Protein AF-A0A8T4HX71-F1 (afdb_monomer_lite)

Foldseek 3Di:
DCVVLVVVLVVLVVVLVVVLVVLVVQQDPVCNVVRVVVSVVSNVVSVVVSVVVNVVSVVVVVVVVCVVVVPDDDDDDPPPPDDPPVPDDD

pLDDT: mean 88.96, std 13.25, range [50.91, 98.62]

Structure (mmCIF, N/CA/C/O backbone):
data_AF-A0A8T4HX71-F1
#
_entry.id   AF-A0A8T4HX71-F1
#
loop_
_atom_site.group_PDB
_atom_site.id
_atom_site.type_symbol
_atom_site.label_atom_id
_atom_site.label_alt_id
_atom_site.label_comp_id
_atom_site.label_asym_id
_atom_site.label_entity_id
_atom_site.label_seq_id
_atom_site.pdbx_PDB_ins_code
_atom_site.Cartn_x
_atom_site.Cartn_y
_atom_site.Cartn_z
_atom_site.occupancy
_atom_site.B_iso_or_equiv
_atom_site.auth_seq_id
_atom_site.auth_comp_id
_atom_site.auth_asym_id
_atom_site.auth_atom_id
_atom_site.pdbx_PDB_model_num
ATOM 1 N N . GLY A 1 1 ? 2.735 -3.744 -22.453 1.00 79.50 1 GLY A N 1
ATOM 2 C CA . GLY A 1 1 ? 2.552 -2.279 -22.485 1.00 79.50 1 GLY A CA 1
ATOM 3 C C . GLY A 1 1 ? 2.019 -1.756 -21.161 1.00 79.50 1 GLY A C 1
ATOM 4 O O . GLY A 1 1 ? 1.520 -2.541 -20.357 1.00 79.50 1 GLY A O 1
ATOM 5 N N . VAL A 1 2 ? 2.095 -0.437 -20.963 1.00 90.31 2 VAL A N 1
ATOM 6 C CA . VAL A 1 2 ? 1.800 0.315 -19.719 1.00 90.31 2 VAL A CA 1
ATOM 7 C C . VAL A 1 2 ? 0.473 -0.062 -19.030 1.00 90.31 2 VAL A C 1
ATOM 9 O O . VAL A 1 2 ? 0.353 -0.002 -17.807 1.00 90.31 2 VAL A O 1
ATOM 12 N N . ALA A 1 3 ? -0.531 -0.508 -19.790 1.00 94.19 3 ALA A N 1
ATOM 13 C CA . ALA A 1 3 ? -1.847 -0.877 -19.269 1.00 94.19 3 ALA A CA 1
ATOM 14 C C . ALA A 1 3 ? -1.821 -1.980 -18.190 1.00 94.19 3 ALA A C 1
ATOM 16 O O . ALA A 1 3 ? -2.624 -1.915 -17.254 1.00 94.19 3 ALA A O 1
ATOM 17 N N . ARG A 1 4 ? -0.907 -2.963 -18.283 1.00 94.50 4 ARG A N 1
ATOM 18 C CA . ARG A 1 4 ? -0.797 -4.033 -17.270 1.00 94.50 4 ARG A CA 1
ATOM 19 C C . ARG A 1 4 ? -0.315 -3.490 -15.925 1.00 94.50 4 ARG A C 1
ATOM 21 O O . ARG A 1 4 ? -0.909 -3.807 -14.903 1.00 94.50 4 ARG A O 1
ATOM 28 N N . TRP A 1 5 ? 0.667 -2.590 -15.950 1.00 96.06 5 TRP A N 1
ATOM 29 C CA . TRP A 1 5 ? 1.246 -1.956 -14.766 1.00 96.06 5 TRP A CA 1
ATOM 30 C C . TRP A 1 5 ? 0.224 -1.054 -14.075 1.00 96.06 5 TRP A C 1
ATOM 32 O O . TRP A 1 5 ? -0.012 -1.171 -12.877 1.00 96.06 5 TRP A O 1
ATOM 42 N N . ARG A 1 6 ? -0.526 -0.257 -14.852 1.00 95.25 6 ARG A N 1
ATOM 43 C CA . ARG A 1 6 ? -1.656 0.529 -14.320 1.00 95.25 6 ARG A CA 1
ATOM 44 C C . ARG A 1 6 ? -2.756 -0.349 -13.720 1.00 95.25 6 ARG A C 1
ATOM 46 O O . ARG A 1 6 ? -3.423 0.062 -12.773 1.00 95.25 6 ARG A O 1
ATOM 53 N N . ARG A 1 7 ? -3.007 -1.536 -14.286 1.00 97.88 7 ARG A N 1
ATOM 54 C CA . ARG A 1 7 ? -3.971 -2.494 -13.726 1.00 97.88 7 ARG A CA 1
ATOM 55 C C . ARG A 1 7 ? -3.466 -3.065 -12.399 1.00 97.88 7 ARG A C 1
ATOM 57 O O . ARG A 1 7 ? -4.256 -3.086 -11.462 1.00 97.88 7 ARG A O 1
ATOM 64 N N . ALA A 1 8 ? -2.199 -3.465 -12.325 1.00 97.38 8 ALA A N 1
ATOM 65 C CA . ALA A 1 8 ? -1.574 -3.968 -11.104 1.00 97.38 8 ALA A CA 1
ATOM 66 C C . ALA A 1 8 ? -1.595 -2.915 -9.984 1.00 97.38 8 ALA A C 1
ATOM 68 O O . ALA A 1 8 ? -2.138 -3.194 -8.919 1.00 97.38 8 ALA A O 1
ATOM 69 N N . GLN A 1 9 ? -1.184 -1.673 -10.270 1.00 96.94 9 GLN A N 1
ATOM 70 C CA . GLN A 1 9 ? -1.212 -0.574 -9.296 1.00 96.94 9 GLN A CA 1
ATOM 71 C C . GLN A 1 9 ? -2.617 -0.335 -8.730 1.00 96.94 9 GLN A C 1
ATOM 73 O O . GLN A 1 9 ? -2.811 -0.243 -7.522 1.00 96.94 9 GLN A O 1
ATOM 78 N N . ARG A 1 10 ? -3.642 -0.302 -9.595 1.00 98.06 10 ARG A N 1
ATOM 79 C CA . ARG A 1 10 ? -5.039 -0.189 -9.138 1.00 98.06 10 ARG A CA 1
ATOM 80 C C . ARG A 1 10 ? -5.484 -1.391 -8.305 1.00 98.06 10 ARG A C 1
ATOM 82 O O . ARG A 1 10 ? -6.332 -1.230 -7.432 1.00 98.06 10 ARG A O 1
ATOM 89 N N . GLY A 1 11 ? -4.967 -2.580 -8.606 1.00 98.25 11 GLY A N 1
ATOM 90 C CA . GLY A 1 11 ? -5.182 -3.787 -7.814 1.00 98.25 11 GLY A CA 1
ATOM 91 C C . GLY A 1 11 ? -4.660 -3.612 -6.392 1.00 98.25 11 GLY A C 1
ATOM 92 O O . GLY A 1 11 ? -5.442 -3.752 -5.454 1.00 98.25 11 GLY A O 1
ATOM 93 N N . LEU A 1 12 ? -3.396 -3.203 -6.247 1.00 98.06 12 LEU A N 1
ATOM 94 C CA . LEU A 1 12 ? -2.765 -2.931 -4.952 1.00 98.06 12 LEU A CA 1
ATOM 95 C C . LEU A 1 12 ? -3.547 -1.884 -4.150 1.00 98.06 12 LEU A C 1
ATOM 97 O O . LEU A 1 12 ? -3.945 -2.152 -3.021 1.00 98.06 12 LEU A O 1
ATOM 101 N N . THR A 1 13 ? -3.904 -0.744 -4.753 1.00 97.88 13 THR A N 1
ATOM 102 C CA . THR A 1 13 ? -4.688 0.299 -4.063 1.00 97.88 13 THR A CA 1
ATOM 103 C C . THR A 1 13 ? -6.048 -0.207 -3.571 1.00 97.88 13 THR A C 1
ATOM 105 O O . THR A 1 13 ? -6.504 0.158 -2.484 1.00 97.88 13 THR A O 1
ATOM 108 N N . ARG A 1 14 ? -6.726 -1.051 -4.361 1.00 98.56 14 ARG A N 1
ATOM 109 C CA . ARG A 1 14 ? -8.017 -1.638 -3.971 1.00 98.56 14 ARG A CA 1
ATOM 110 C C . ARG A 1 14 ? -7.867 -2.625 -2.822 1.00 98.56 14 ARG A C 1
ATOM 112 O O . ARG A 1 14 ? -8.712 -2.623 -1.929 1.00 98.56 14 ARG A O 1
ATOM 119 N N . LEU A 1 15 ? -6.829 -3.457 -2.852 1.00 98.62 15 LEU A N 1
ATOM 120 C CA . LEU A 1 15 ? -6.561 -4.435 -1.804 1.00 98.62 15 LEU A CA 1
ATOM 121 C C . LEU A 1 15 ? -6.166 -3.742 -0.492 1.00 98.62 15 LEU A C 1
ATOM 123 O O . LEU A 1 15 ? -6.815 -3.995 0.521 1.00 98.62 15 LEU A O 1
ATOM 127 N N . LEU A 1 16 ? -5.262 -2.757 -0.541 1.00 98.38 16 LEU A N 1
ATOM 128 C CA . LEU A 1 16 ? -4.931 -1.888 0.593 1.00 98.38 16 LEU A CA 1
ATOM 129 C C . LEU A 1 16 ? -6.191 -1.259 1.203 1.00 98.38 16 LEU A C 1
ATOM 131 O O . LEU A 1 16 ? -6.458 -1.391 2.396 1.00 98.38 16 LEU A O 1
ATOM 135 N N . SER A 1 17 ? -7.029 -0.634 0.369 1.00 98.31 17 SER A N 1
ATOM 136 C CA . SER A 1 17 ? -8.272 0.000 0.828 1.00 98.31 17 SER A CA 1
ATOM 137 C C . SER A 1 17 ? -9.226 -1.001 1.483 1.00 98.31 17 SER A C 1
ATOM 139 O O . SER A 1 17 ? -9.892 -0.682 2.468 1.00 98.31 17 SER A O 1
ATOM 141 N N . ARG A 1 18 ? -9.334 -2.211 0.924 1.00 98.50 18 ARG A N 1
ATOM 142 C CA . ARG A 1 18 ? -10.172 -3.287 1.463 1.00 98.50 18 ARG A CA 1
ATOM 143 C C . ARG A 1 18 ? -9.666 -3.736 2.830 1.00 98.50 18 ARG A C 1
ATOM 145 O O . ARG A 1 18 ? -10.478 -3.906 3.739 1.00 98.50 18 ARG A O 1
ATOM 152 N N . ASP A 1 19 ? -8.364 -3.932 2.970 1.00 98.56 19 ASP A N 1
ATOM 153 C CA . ASP A 1 19 ? -7.780 -4.512 4.174 1.00 98.56 19 ASP A CA 1
ATOM 154 C C . ASP A 1 19 ? -7.732 -3.484 5.315 1.00 98.56 19 ASP A C 1
ATOM 156 O O . ASP A 1 19 ? -8.208 -3.787 6.408 1.00 98.56 19 ASP A O 1
ATOM 160 N N . VAL A 1 20 ? -7.393 -2.218 5.038 1.00 97.94 20 VAL A N 1
ATOM 161 C CA . VAL A 1 20 ? -7.531 -1.112 6.009 1.00 97.94 20 VAL A CA 1
ATOM 162 C C . VAL A 1 20 ? -8.978 -0.961 6.495 1.00 97.94 20 VAL A C 1
ATOM 164 O O . VAL A 1 20 ? -9.230 -0.817 7.693 1.00 97.94 20 VAL A O 1
ATOM 167 N N . ARG A 1 21 ? -9.971 -1.055 5.597 1.00 97.75 21 ARG A N 1
ATOM 168 C CA . ARG A 1 21 ? -11.393 -1.015 5.994 1.00 97.75 21 ARG A CA 1
ATOM 169 C C . ARG A 1 21 ? -11.775 -2.174 6.910 1.00 97.75 21 ARG A C 1
ATOM 171 O O . ARG A 1 21 ? -12.577 -1.977 7.820 1.00 97.75 21 ARG A O 1
ATOM 178 N N . ARG A 1 22 ? -11.220 -3.369 6.689 1.00 97.81 22 ARG A N 1
ATOM 179 C CA . ARG A 1 22 ? -11.456 -4.533 7.556 1.00 97.81 22 ARG A CA 1
ATOM 180 C C . ARG A 1 22 ? -10.849 -4.334 8.940 1.00 97.81 22 ARG A C 1
ATOM 182 O O . ARG A 1 22 ? -11.484 -4.737 9.909 1.00 97.81 22 ARG A O 1
ATOM 189 N N . LEU A 1 23 ? -9.692 -3.678 9.049 1.00 98.00 23 LEU A N 1
ATOM 190 C CA . LEU A 1 23 ? -9.046 -3.389 10.335 1.00 98.00 23 LEU A CA 1
ATOM 191 C C . LEU A 1 23 ? -9.872 -2.472 11.236 1.00 98.00 23 LEU A C 1
ATOM 193 O O . LEU A 1 23 ? -9.738 -2.553 12.450 1.00 98.00 23 LEU A O 1
ATOM 197 N N . ARG A 1 24 ? -10.804 -1.681 10.688 1.00 95.38 24 ARG A N 1
ATOM 198 C CA . ARG A 1 24 ? -11.728 -0.858 11.490 1.00 95.38 24 ARG A CA 1
ATOM 199 C C . ARG A 1 24 ? -12.478 -1.667 12.559 1.00 95.38 24 ARG A C 1
ATOM 201 O O . ARG A 1 24 ? -12.856 -1.109 13.581 1.00 95.38 24 ARG A O 1
ATOM 208 N N . ARG A 1 25 ? -12.671 -2.976 12.351 1.00 95.75 25 ARG A N 1
ATOM 209 C CA . ARG A 1 25 ? -13.302 -3.880 13.330 1.00 95.75 25 ARG A CA 1
ATOM 210 C C . ARG A 1 25 ? -12.498 -4.080 14.621 1.00 95.75 25 ARG A C 1
ATOM 212 O O . ARG A 1 25 ? -13.049 -4.616 15.570 1.00 95.75 25 ARG A O 1
ATOM 219 N N . LEU A 1 26 ? -11.215 -3.714 14.632 1.00 96.19 26 LEU A N 1
ATOM 220 C CA . LEU A 1 26 ? -10.354 -3.789 15.815 1.00 96.19 26 LEU A CA 1
ATOM 221 C C . LEU A 1 26 ? -10.666 -2.677 16.821 1.00 96.19 26 LEU A C 1
ATOM 223 O O . LEU A 1 26 ? -10.385 -2.829 18.003 1.00 96.19 26 LEU A O 1
ATOM 227 N N . ILE A 1 27 ? -11.284 -1.583 16.370 1.00 96.31 27 ILE A N 1
ATOM 228 C CA . ILE A 1 27 ? -11.681 -0.478 17.239 1.00 96.31 27 ILE A CA 1
ATOM 229 C C . ILE A 1 27 ? -12.876 -0.923 18.087 1.00 96.31 27 ILE A C 1
ATOM 231 O O . ILE A 1 27 ? -13.955 -1.201 17.558 1.00 96.31 27 ILE A O 1
ATOM 235 N N . LEU A 1 28 ? -12.700 -0.931 19.408 1.00 96.94 28 LEU A N 1
ATOM 236 C CA . LEU A 1 28 ? -13.749 -1.201 20.385 1.00 96.94 28 LEU A CA 1
ATOM 237 C C . LEU A 1 28 ? -14.312 0.135 20.897 1.00 96.94 28 LEU A C 1
ATOM 239 O O . LEU A 1 28 ? -13.629 0.819 21.660 1.00 96.94 28 LEU A O 1
ATOM 243 N N . PRO A 1 29 ? -15.557 0.525 20.551 1.00 95.94 29 PRO A N 1
ATOM 244 C CA . PRO A 1 29 ? -16.092 1.845 20.907 1.00 95.94 29 PRO A CA 1
ATOM 245 C C . PRO A 1 29 ? -16.135 2.129 22.414 1.00 95.94 29 PRO A C 1
ATOM 247 O O . PRO A 1 29 ? -15.960 3.264 22.835 1.00 95.94 29 PRO A O 1
ATOM 250 N N . GLN A 1 30 ? -16.333 1.090 23.229 1.00 97.19 30 GLN A N 1
ATOM 251 C CA . GLN A 1 30 ? -16.362 1.181 24.694 1.00 97.19 30 GLN A CA 1
ATOM 252 C C . GLN A 1 30 ? -14.955 1.329 25.311 1.00 97.19 30 GLN A C 1
ATOM 254 O O . GLN A 1 30 ? -14.832 1.622 26.494 1.00 97.19 30 GLN A O 1
ATOM 259 N N . ARG A 1 31 ? -13.893 1.068 24.534 1.00 95.62 31 ARG A N 1
ATOM 260 C CA . ARG A 1 31 ? -12.491 0.997 24.981 1.00 95.62 31 ARG A CA 1
ATOM 261 C C . ARG A 1 31 ? -11.551 1.579 23.925 1.00 95.62 31 ARG A C 1
ATOM 263 O O . ARG A 1 31 ? -10.581 0.947 23.505 1.00 95.62 31 ARG A O 1
ATOM 270 N N . LEU A 1 32 ? -11.865 2.779 23.439 1.00 96.31 32 LEU A N 1
ATOM 271 C CA . LEU A 1 32 ? -11.096 3.409 22.359 1.00 96.31 32 LEU A CA 1
ATOM 272 C C . LEU A 1 32 ? -9.625 3.601 22.737 1.00 96.31 32 LEU A C 1
ATOM 274 O O . LEU A 1 32 ? -8.750 3.317 21.931 1.00 96.31 32 LEU A O 1
ATOM 278 N N . GLN A 1 33 ? -9.358 4.032 23.970 1.00 96.44 33 GLN A N 1
ATOM 279 C CA . GLN A 1 33 ? -8.003 4.310 24.448 1.00 96.44 33 GLN A CA 1
ATOM 280 C C . GLN A 1 33 ? -7.102 3.064 24.425 1.00 96.44 33 GLN A C 1
ATOM 282 O O . GLN A 1 33 ? -5.912 3.181 24.159 1.00 96.44 33 GLN A O 1
ATOM 287 N N . GLU A 1 34 ? -7.687 1.884 24.644 1.00 96.44 34 GLU A N 1
ATOM 288 C CA . GLU A 1 34 ? -6.991 0.593 24.600 1.00 96.44 34 GLU A CA 1
ATOM 289 C C . GLU A 1 34 ? -6.899 0.031 23.173 1.00 96.44 34 GLU A C 1
ATOM 291 O O . GLU A 1 34 ? -5.862 -0.484 22.781 1.00 96.44 34 GLU A O 1
ATOM 296 N N . SER A 1 35 ? -7.970 0.135 22.377 1.00 97.31 35 SER A N 1
ATOM 297 C CA . SER A 1 35 ? -8.064 -0.541 21.068 1.00 97.31 35 SER A CA 1
ATOM 298 C C . SER A 1 35 ? -7.513 0.254 19.879 1.00 97.31 35 SER A C 1
ATOM 300 O O . SER A 1 35 ? -7.176 -0.327 18.847 1.00 97.31 35 SER A O 1
ATOM 302 N N . VAL A 1 36 ? -7.430 1.584 19.982 1.00 97.31 36 VAL A N 1
ATOM 303 C CA . VAL A 1 36 ? -6.905 2.438 18.905 1.00 97.31 36 VAL A CA 1
ATOM 304 C C . VAL A 1 36 ? -5.411 2.202 18.643 1.00 97.31 36 VAL A C 1
ATOM 306 O O . VAL A 1 36 ? -5.069 2.103 17.465 1.00 97.31 36 VAL A O 1
ATOM 309 N N . PRO A 1 37 ? -4.524 2.078 19.654 1.00 97.81 37 PRO A N 1
ATOM 310 C CA . PRO A 1 37 ? -3.114 1.756 19.420 1.00 97.81 37 PRO A CA 1
ATOM 311 C C . PRO A 1 37 ? -2.917 0.474 18.599 1.00 97.81 37 PRO A C 1
ATOM 313 O O . PRO A 1 37 ? -2.242 0.514 17.574 1.00 97.81 37 PRO A O 1
ATOM 316 N N . ASP A 1 38 ? -3.593 -0.619 18.964 1.00 96.69 38 ASP A N 1
ATOM 317 C CA . ASP A 1 38 ? -3.518 -1.893 18.233 1.00 96.69 38 ASP A CA 1
ATOM 318 C C . ASP A 1 38 ? -4.024 -1.764 16.790 1.00 96.69 38 ASP A C 1
ATOM 320 O O . ASP A 1 38 ? -3.451 -2.325 15.854 1.00 96.69 38 ASP A O 1
ATOM 324 N N . TRP A 1 39 ? -5.096 -0.992 16.582 1.00 97.88 39 TRP A N 1
ATOM 325 C CA . TRP A 1 39 ? -5.586 -0.686 15.241 1.00 97.88 39 TRP A CA 1
ATOM 326 C C . TRP A 1 39 ? -4.563 0.112 14.417 1.00 97.88 39 TRP A C 1
ATOM 328 O O . TRP A 1 39 ? -4.391 -0.186 13.234 1.00 97.88 39 TRP A O 1
ATOM 338 N N . ILE A 1 40 ? -3.876 1.094 15.014 1.00 98.19 40 ILE A N 1
ATOM 339 C CA . ILE A 1 40 ? -2.834 1.886 14.340 1.00 98.19 40 ILE A CA 1
ATOM 340 C C . ILE A 1 40 ? -1.665 0.992 13.931 1.00 98.19 40 ILE A C 1
ATOM 342 O O . ILE A 1 40 ? -1.253 1.052 12.773 1.00 98.19 40 ILE A O 1
ATOM 346 N N . GLU A 1 41 ? -1.160 0.151 14.835 1.00 98.56 41 GLU A N 1
ATOM 347 C CA . GLU A 1 41 ? -0.056 -0.766 14.528 1.00 98.56 41 GLU A CA 1
ATOM 348 C C . GLU A 1 41 ? -0.436 -1.748 13.416 1.00 98.56 41 GLU A C 1
ATOM 350 O O . GLU A 1 41 ? 0.316 -1.936 12.460 1.00 98.56 41 GLU A O 1
ATOM 355 N N . ALA A 1 42 ? -1.654 -2.295 13.456 1.00 98.31 42 ALA A N 1
ATOM 356 C CA . ALA A 1 42 ? -2.143 -3.158 12.387 1.00 98.31 42 ALA A CA 1
ATOM 357 C C . ALA A 1 42 ? -2.260 -2.422 11.038 1.00 98.31 42 ALA A C 1
ATOM 359 O O . ALA A 1 42 ? -1.971 -2.998 9.990 1.00 98.31 42 ALA A O 1
ATOM 360 N N . VAL A 1 43 ? -2.688 -1.153 11.040 1.00 98.56 43 VAL A N 1
ATOM 361 C CA . VAL A 1 43 ? -2.750 -0.337 9.818 1.00 98.56 43 VAL A CA 1
ATOM 362 C C . VAL A 1 43 ? -1.351 -0.058 9.277 1.00 98.56 43 VAL A C 1
ATOM 364 O O . VAL A 1 43 ? -1.174 -0.160 8.066 1.00 98.56 43 VAL A O 1
ATOM 367 N N . ARG A 1 44 ? -0.375 0.264 10.136 1.00 98.50 44 ARG A N 1
ATOM 368 C CA . ARG A 1 44 ? 1.022 0.493 9.732 1.00 98.50 44 ARG A CA 1
ATOM 369 C C . ARG A 1 44 ? 1.603 -0.731 9.039 1.00 98.50 44 ARG A C 1
ATOM 371 O O . ARG A 1 44 ? 2.007 -0.609 7.893 1.00 98.50 44 ARG A O 1
ATOM 378 N N . ALA A 1 45 ? 1.502 -1.903 9.666 1.00 98.50 45 ALA A N 1
ATOM 379 C CA . ALA A 1 45 ? 1.995 -3.151 9.086 1.00 98.50 45 ALA A CA 1
ATOM 380 C C . ALA A 1 45 ? 1.399 -3.422 7.692 1.00 98.50 45 ALA A C 1
ATOM 382 O O . ALA A 1 45 ? 2.120 -3.714 6.746 1.00 98.50 45 ALA A O 1
ATOM 383 N N . VAL A 1 46 ? 0.082 -3.240 7.531 1.00 98.44 46 VAL A N 1
ATOM 384 C CA . VAL A 1 46 ? -0.567 -3.405 6.222 1.00 98.44 46 VAL A CA 1
ATOM 385 C C . VAL A 1 46 ? -0.083 -2.362 5.213 1.00 98.44 46 VAL A C 1
ATOM 387 O O . VAL A 1 46 ? 0.109 -2.682 4.044 1.00 98.44 46 VAL A O 1
ATOM 390 N N . VAL A 1 47 ? 0.077 -1.103 5.621 1.00 98.19 47 VAL A N 1
ATOM 391 C CA . VAL A 1 47 ? 0.589 -0.053 4.731 1.00 98.19 47 VAL A CA 1
ATOM 392 C C . VAL A 1 47 ? 2.009 -0.374 4.272 1.00 98.19 47 VAL A C 1
ATOM 394 O O . VAL A 1 47 ? 2.270 -0.226 3.080 1.00 98.19 47 VAL A O 1
ATOM 397 N N . ASP A 1 48 ? 2.869 -0.850 5.169 1.00 98.44 48 ASP A N 1
ATOM 398 C CA . ASP A 1 48 ? 4.250 -1.226 4.865 1.00 98.44 48 ASP A CA 1
ATOM 399 C C . ASP A 1 48 ? 4.295 -2.391 3.861 1.00 98.44 48 ASP A C 1
ATOM 401 O O . ASP A 1 48 ? 4.925 -2.264 2.811 1.00 98.44 48 ASP A O 1
ATOM 405 N N . ASP A 1 49 ? 3.502 -3.449 4.071 1.00 98.25 49 ASP A N 1
ATOM 406 C CA . ASP A 1 49 ? 3.399 -4.576 3.129 1.00 98.25 49 ASP A CA 1
ATOM 407 C C . ASP A 1 49 ? 3.004 -4.119 1.708 1.00 98.25 49 ASP A C 1
ATOM 409 O O . ASP A 1 49 ? 3.550 -4.569 0.694 1.00 98.25 49 ASP A O 1
ATOM 413 N N . TYR A 1 50 ? 2.030 -3.205 1.599 1.00 98.31 50 TYR A N 1
ATOM 414 C CA . TYR A 1 50 ? 1.603 -2.672 0.301 1.00 98.31 50 TYR A CA 1
ATOM 415 C C . TYR A 1 50 ? 2.579 -1.635 -0.272 1.00 98.31 50 TYR A C 1
ATOM 417 O O . TYR A 1 50 ? 2.592 -1.444 -1.496 1.00 98.31 50 TYR A O 1
ATOM 425 N N . ALA A 1 51 ? 3.372 -0.961 0.563 1.00 97.00 51 ALA A N 1
ATOM 426 C CA . ALA A 1 51 ? 4.445 -0.079 0.122 1.00 97.00 51 ALA A CA 1
ATOM 427 C C . ALA A 1 51 ? 5.557 -0.898 -0.541 1.00 97.00 51 ALA A C 1
ATOM 429 O O . ALA A 1 51 ? 5.915 -0.592 -1.680 1.00 97.00 51 ALA A O 1
ATOM 430 N N . ASP A 1 52 ? 5.993 -1.987 0.092 1.00 97.88 52 ASP A N 1
ATOM 431 C CA . ASP A 1 52 ? 6.996 -2.908 -0.450 1.00 97.88 52 ASP A CA 1
ATOM 432 C C . ASP A 1 52 ? 6.542 -3.508 -1.786 1.00 97.88 52 ASP A C 1
ATOM 434 O O . ASP A 1 52 ? 7.246 -3.407 -2.793 1.00 97.88 52 ASP A O 1
ATOM 438 N N . ALA A 1 53 ? 5.303 -4.007 -1.853 1.00 97.81 53 ALA A N 1
ATOM 439 C CA . ALA A 1 53 ? 4.733 -4.517 -3.101 1.00 97.81 53 ALA A CA 1
ATOM 440 C C . ALA A 1 53 ? 4.639 -3.441 -4.204 1.00 97.81 53 ALA A C 1
ATOM 442 O O . ALA A 1 53 ? 4.760 -3.736 -5.396 1.00 97.81 53 ALA A O 1
ATOM 443 N N . SER A 1 54 ? 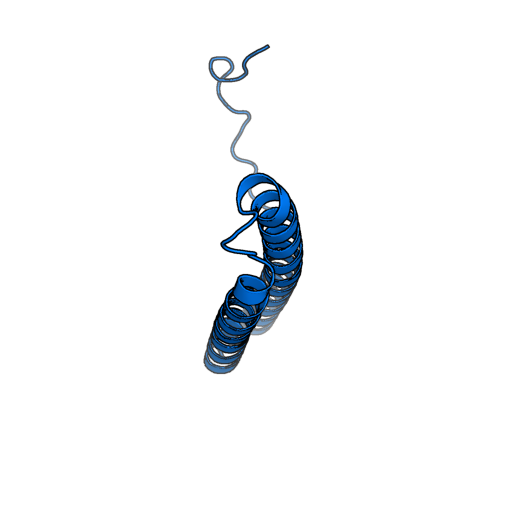4.406 -2.177 -3.832 1.00 95.19 54 SER A N 1
ATOM 444 C CA . SER A 1 54 ? 4.374 -1.062 -4.787 1.00 95.19 54 SER A CA 1
ATOM 445 C C . SER A 1 54 ? 5.775 -0.696 -5.284 1.00 95.19 54 SER A C 1
ATOM 447 O O . SER A 1 54 ? 5.924 -0.349 -6.458 1.00 95.19 54 SER A O 1
ATOM 449 N N . VAL A 1 55 ? 6.792 -0.780 -4.419 1.00 96.88 55 VAL A N 1
ATOM 450 C CA . VAL A 1 55 ? 8.203 -0.572 -4.778 1.00 96.88 55 VAL A CA 1
ATOM 451 C C . VAL A 1 55 ? 8.666 -1.647 -5.755 1.00 96.88 55 VAL A C 1
ATOM 453 O O . VAL A 1 55 ? 9.229 -1.312 -6.796 1.00 96.88 55 VAL A O 1
ATOM 456 N N . GLU A 1 56 ? 8.365 -2.914 -5.473 1.00 96.88 56 GLU A N 1
ATOM 457 C CA . GLU A 1 56 ? 8.688 -4.037 -6.358 1.00 96.88 56 GLU A CA 1
ATOM 458 C C . GLU A 1 56 ? 8.022 -3.868 -7.733 1.00 96.88 56 GLU A C 1
ATOM 460 O O . GLU A 1 56 ? 8.694 -3.895 -8.765 1.00 96.88 56 GLU A O 1
ATOM 465 N N . LEU A 1 57 ? 6.722 -3.544 -7.764 1.00 96.44 57 LEU A N 1
ATOM 466 C CA . LEU A 1 57 ? 6.001 -3.287 -9.015 1.00 96.44 57 LEU A CA 1
ATOM 467 C C . LEU A 1 57 ? 6.611 -2.127 -9.825 1.00 96.44 57 LEU A C 1
ATOM 469 O O . LEU A 1 57 ? 6.605 -2.155 -11.061 1.00 96.44 57 LEU A O 1
ATOM 473 N N . ALA A 1 58 ? 7.090 -1.082 -9.147 1.00 93.31 58 ALA A N 1
ATOM 474 C CA . ALA A 1 58 ? 7.726 0.062 -9.789 1.00 93.31 58 ALA A CA 1
ATOM 475 C C . ALA A 1 58 ? 9.104 -0.296 -10.366 1.00 93.31 58 ALA A C 1
ATOM 477 O O . ALA A 1 58 ? 9.413 0.136 -11.481 1.00 93.31 58 ALA A O 1
ATOM 478 N N . ALA A 1 59 ? 9.896 -1.098 -9.650 1.00 93.75 59 ALA A N 1
ATOM 479 C CA . ALA A 1 59 ? 11.176 -1.613 -10.130 1.00 93.75 59 ALA A CA 1
ATOM 480 C C . ALA A 1 59 ? 10.985 -2.482 -11.383 1.00 93.75 59 ALA A C 1
ATOM 482 O O . ALA A 1 59 ? 11.586 -2.208 -12.423 1.00 93.75 59 ALA A O 1
ATOM 483 N N . ASP A 1 60 ? 10.044 -3.424 -11.335 1.00 93.56 60 ASP A N 1
ATOM 484 C CA . ASP A 1 60 ? 9.696 -4.289 -12.463 1.00 93.56 60 ASP A CA 1
ATOM 485 C C . ASP A 1 60 ? 9.227 -3.497 -13.695 1.00 93.56 60 ASP A C 1
ATOM 487 O O . ASP A 1 60 ? 9.574 -3.808 -14.842 1.00 93.56 60 ASP A O 1
ATOM 491 N N . PHE A 1 61 ? 8.418 -2.453 -13.478 1.00 93.06 61 PHE A N 1
ATOM 492 C CA . PHE A 1 61 ? 7.997 -1.554 -14.550 1.00 93.06 61 PHE A CA 1
ATOM 493 C C . PHE A 1 61 ? 9.196 -0.844 -15.176 1.00 93.06 61 PHE A C 1
ATOM 495 O O . PHE A 1 61 ? 9.318 -0.813 -16.403 1.00 93.06 61 PHE A O 1
ATOM 502 N N . TYR A 1 62 ? 10.067 -0.280 -14.342 1.00 90.38 62 TYR A N 1
ATOM 503 C CA . TYR A 1 62 ? 11.241 0.454 -14.786 1.00 90.38 62 TYR A CA 1
ATOM 504 C C . TYR A 1 62 ? 12.185 -0.432 -15.611 1.00 90.38 62 TYR A C 1
ATOM 506 O O . TYR A 1 62 ? 12.588 -0.043 -16.711 1.00 90.38 62 TYR A O 1
ATOM 514 N N . ASP A 1 63 ? 12.458 -1.652 -15.152 1.00 91.00 63 ASP A N 1
ATOM 515 C CA . ASP A 1 63 ? 13.284 -2.615 -15.881 1.00 91.00 63 ASP A CA 1
ATOM 516 C C . ASP A 1 63 ? 12.651 -3.021 -17.216 1.00 91.00 63 ASP A C 1
ATOM 518 O O . ASP A 1 63 ? 13.329 -3.057 -18.248 1.00 91.00 63 ASP A O 1
ATOM 522 N N . ALA A 1 64 ? 11.334 -3.242 -17.247 1.00 90.00 64 ALA A N 1
ATOM 523 C CA . ALA A 1 64 ? 10.629 -3.548 -18.487 1.00 90.00 64 ALA A CA 1
ATOM 524 C C . ALA A 1 64 ? 10.703 -2.401 -19.512 1.00 90.00 64 ALA A C 1
ATOM 526 O O . ALA A 1 64 ? 10.882 -2.661 -20.706 1.00 90.00 64 ALA A O 1
ATOM 527 N N . GLU A 1 65 ? 10.584 -1.146 -19.075 1.00 90.50 65 GLU A N 1
ATOM 528 C CA . GLU A 1 65 ? 10.718 0.019 -19.958 1.00 90.50 65 GLU A CA 1
ATOM 529 C C . GLU A 1 65 ? 12.159 0.182 -20.460 1.00 90.50 65 GLU A C 1
ATOM 531 O O . GLU A 1 65 ? 12.369 0.482 -21.636 1.00 90.50 65 GLU A O 1
ATOM 536 N N . ARG A 1 66 ? 13.168 -0.104 -19.628 1.00 88.62 66 ARG A N 1
ATOM 537 C CA . ARG A 1 66 ? 14.578 -0.099 -20.055 1.00 88.62 66 ARG A CA 1
ATOM 538 C C . ARG A 1 66 ? 14.873 -1.143 -21.123 1.00 88.62 66 ARG A C 1
ATOM 540 O O . ARG A 1 66 ? 15.543 -0.831 -22.111 1.00 88.62 66 ARG A O 1
ATOM 547 N N . VAL A 1 67 ? 14.358 -2.360 -20.943 1.00 88.12 67 VAL A N 1
ATOM 548 C CA . VAL A 1 67 ? 14.468 -3.434 -21.940 1.00 88.12 67 VAL A CA 1
ATOM 549 C C . VAL A 1 67 ? 13.780 -3.017 -23.240 1.00 88.12 67 VAL A C 1
ATOM 551 O O . VAL A 1 67 ? 14.372 -3.143 -24.312 1.00 88.12 67 VAL A O 1
ATOM 554 N N . ALA A 1 68 ? 12.566 -2.461 -23.161 1.00 86.81 68 ALA A N 1
ATOM 555 C CA . ALA A 1 68 ? 11.834 -1.982 -24.334 1.00 86.81 68 ALA A CA 1
ATOM 55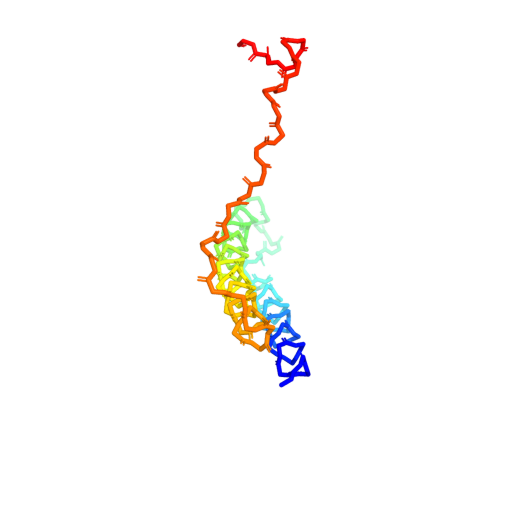6 C C . ALA A 1 68 ? 12.579 -0.855 -25.074 1.00 86.81 68 ALA A C 1
ATOM 558 O O . ALA A 1 68 ? 12.606 -0.838 -26.305 1.00 86.81 68 ALA A O 1
ATOM 559 N N . ALA A 1 69 ? 13.239 0.038 -24.335 1.00 86.88 69 ALA A N 1
ATOM 560 C CA . ALA A 1 69 ? 14.056 1.124 -24.869 1.00 86.88 69 ALA A CA 1
ATOM 561 C C . ALA A 1 69 ? 15.465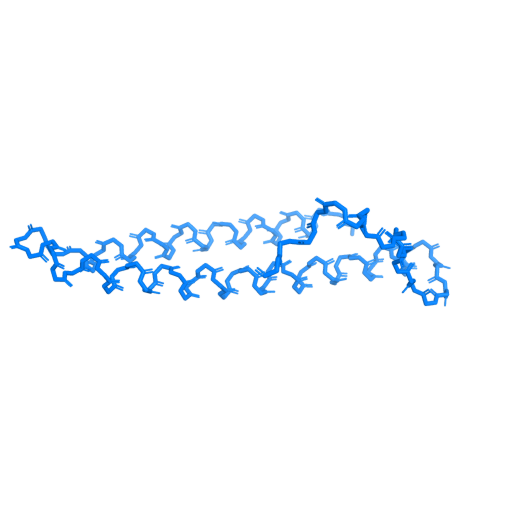 0.686 -25.3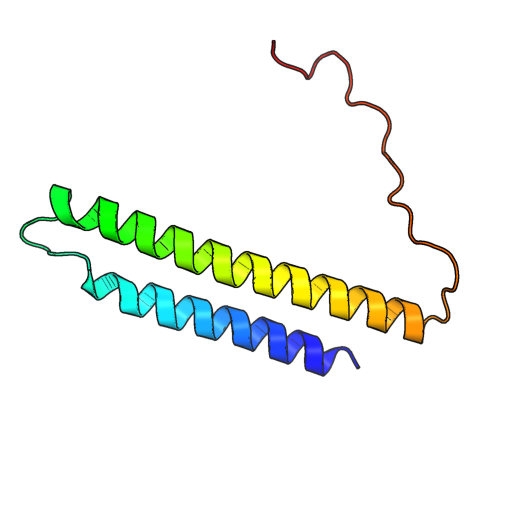22 1.00 86.88 69 ALA A C 1
ATOM 563 O O . ALA A 1 69 ? 16.239 1.522 -25.786 1.00 86.88 69 ALA A O 1
ATOM 564 N N . ARG A 1 70 ? 15.813 -0.608 -25.207 1.00 85.00 70 ARG A N 1
ATOM 565 C CA . ARG A 1 70 ? 17.141 -1.167 -25.532 1.00 85.00 70 ARG A CA 1
ATOM 566 C C . ARG A 1 70 ? 18.296 -0.465 -24.804 1.00 85.00 70 ARG A C 1
ATOM 568 O O . ARG A 1 70 ? 19.403 -0.373 -25.331 1.00 85.00 70 ARG A O 1
ATOM 575 N N . VAL A 1 71 ? 18.059 0.025 -23.588 1.00 78.75 71 VAL A N 1
ATOM 576 C CA . VAL A 1 71 ? 19.093 0.687 -22.781 1.00 78.75 71 VAL A CA 1
ATOM 577 C C . VAL A 1 71 ? 19.933 -0.375 -22.069 1.00 78.75 71 VAL A C 1
ATOM 579 O O . VAL A 1 71 ? 19.475 -1.010 -21.120 1.00 78.75 71 VAL A O 1
ATOM 582 N N . THR A 1 72 ? 21.176 -0.565 -22.515 1.00 66.44 72 THR A N 1
ATOM 583 C CA . THR A 1 72 ? 22.066 -1.656 -22.069 1.00 66.44 72 THR A CA 1
ATOM 584 C C . THR A 1 72 ? 23.050 -1.283 -20.949 1.00 66.44 72 THR A C 1
ATOM 586 O O . THR A 1 72 ? 23.674 -2.171 -20.375 1.00 66.44 72 THR A O 1
ATOM 589 N N . GLY A 1 73 ? 23.199 -0.000 -20.597 1.00 69.25 73 GLY A N 1
ATOM 590 C CA . GLY A 1 73 ? 24.122 0.452 -19.537 1.00 69.25 73 GLY A CA 1
ATOM 591 C C . GLY A 1 73 ? 23.506 0.431 -18.132 1.00 69.25 73 GLY A C 1
ATOM 592 O O . GLY A 1 73 ? 22.311 0.678 -17.998 1.00 69.25 73 GLY A O 1
ATOM 593 N N . ARG A 1 74 ? 24.292 0.183 -17.072 1.00 66.06 74 ARG A N 1
ATOM 594 C CA . ARG A 1 74 ? 23.819 0.241 -15.669 1.00 66.06 74 ARG A CA 1
ATOM 595 C C . ARG A 1 74 ? 23.208 1.621 -15.381 1.00 66.06 74 ARG A C 1
ATOM 597 O O . ARG A 1 74 ? 23.861 2.633 -15.612 1.00 66.06 74 ARG A O 1
ATOM 604 N N . PHE A 1 75 ? 21.965 1.665 -14.893 1.00 65.75 75 PHE A N 1
ATOM 605 C CA . PHE A 1 75 ? 21.383 2.923 -14.425 1.00 65.75 75 PHE A CA 1
ATOM 606 C C . PHE A 1 75 ? 22.111 3.370 -13.158 1.00 65.75 75 PHE A C 1
ATOM 608 O O . PHE A 1 75 ? 22.148 2.638 -12.171 1.00 65.75 75 PHE A O 1
ATOM 615 N N . THR A 1 76 ? 22.693 4.561 -13.193 1.00 70.38 76 THR A N 1
ATOM 616 C CA . THR A 1 76 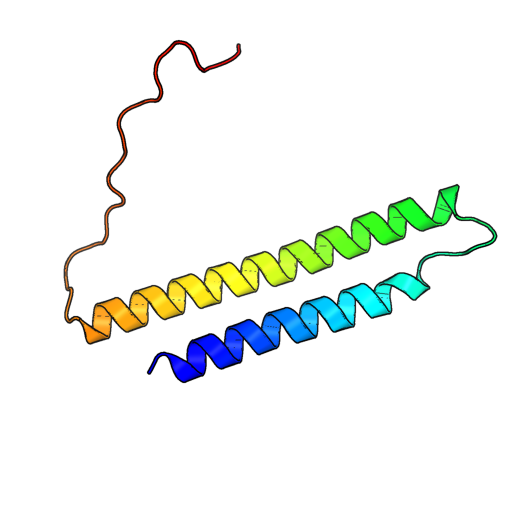? 23.225 5.254 -12.023 1.00 70.38 76 THR A CA 1
ATOM 617 C C . THR A 1 76 ? 22.363 6.483 -11.779 1.00 70.38 76 THR A C 1
ATOM 619 O O . THR A 1 76 ? 22.198 7.317 -12.668 1.00 70.38 76 THR A O 1
ATOM 622 N N . VAL A 1 77 ? 21.790 6.595 -10.578 1.00 68.00 77 VAL A N 1
ATOM 623 C CA . VAL A 1 77 ? 21.131 7.832 -10.146 1.00 68.00 77 VAL A CA 1
ATOM 624 C C . VAL A 1 77 ? 22.198 8.929 -10.135 1.00 68.00 77 VAL A C 1
ATOM 626 O O . VAL A 1 77 ? 23.227 8.740 -9.479 1.00 68.00 77 VAL A O 1
ATOM 629 N N . PRO A 1 78 ? 22.008 10.058 -10.841 1.00 68.31 78 PRO A N 1
ATOM 630 C CA . PRO A 1 78 ? 22.884 11.203 -10.673 1.00 68.31 78 PRO A CA 1
ATOM 631 C C . PRO A 1 78 ? 22.772 11.656 -9.218 1.00 68.31 78 PRO A C 1
ATOM 633 O O . PRO A 1 78 ? 21.718 12.133 -8.795 1.00 68.31 78 PRO A O 1
ATOM 636 N N . LEU A 1 79 ? 23.834 11.467 -8.437 1.00 70.06 79 LEU A N 1
ATOM 637 C CA . LEU A 1 79 ? 23.917 12.068 -7.115 1.00 70.06 79 LEU A CA 1
ATOM 638 C C . LEU A 1 79 ? 23.958 13.580 -7.336 1.00 70.06 79 LEU A C 1
ATOM 640 O O . LEU A 1 79 ? 24.945 14.120 -7.835 1.00 70.06 79 LEU A O 1
ATOM 644 N N . VAL A 1 80 ? 22.859 14.258 -7.010 1.00 60.25 80 VAL A N 1
ATOM 645 C CA . VAL A 1 80 ? 22.898 15.703 -6.793 1.00 60.25 80 VAL A CA 1
ATOM 646 C C . VAL A 1 80 ? 23.896 15.899 -5.653 1.00 60.25 80 VAL A C 1
ATOM 648 O O . VAL A 1 80 ? 23.844 15.152 -4.674 1.00 60.25 80 VAL A O 1
ATOM 651 N N . GLY A 1 81 ? 24.864 16.801 -5.835 1.00 69.56 81 GLY A N 1
ATOM 652 C CA . GLY A 1 81 ? 25.947 17.023 -4.874 1.00 69.56 81 GLY A CA 1
ATOM 653 C C . GLY A 1 81 ? 25.438 17.208 -3.437 1.00 69.56 81 GLY A C 1
ATOM 654 O O . GLY A 1 81 ? 24.245 17.456 -3.237 1.00 69.56 81 GLY A O 1
ATOM 655 N N . PRO A 1 82 ? 26.324 17.068 -2.435 1.00 70.44 82 PRO A N 1
ATOM 656 C CA . PRO A 1 82 ? 25.927 17.068 -1.031 1.00 70.44 82 PRO A CA 1
ATOM 657 C C . PRO A 1 82 ? 25.025 18.272 -0.711 1.00 70.44 82 PRO A C 1
ATOM 659 O O . PRO A 1 82 ? 25.262 19.362 -1.245 1.00 70.44 82 PRO A O 1
ATOM 662 N N . PRO A 1 83 ? 23.983 18.089 0.125 1.00 64.56 83 PRO A N 1
ATOM 663 C CA . PRO A 1 83 ? 23.128 19.195 0.532 1.00 64.56 83 PRO A CA 1
ATOM 664 C C . PRO A 1 83 ? 23.990 20.317 1.138 1.00 64.56 83 PRO A C 1
ATOM 666 O O . PRO A 1 83 ? 25.007 20.022 1.771 1.00 64.56 83 PRO A O 1
ATOM 669 N N . PRO A 1 84 ? 23.627 21.599 0.941 1.00 71.25 84 PRO A N 1
ATOM 670 C CA . PRO A 1 84 ? 24.381 22.711 1.509 1.00 71.25 84 PRO A CA 1
ATOM 671 C C . PRO A 1 84 ? 24.517 22.539 3.027 1.00 71.25 84 PRO A C 1
ATOM 673 O O . PRO A 1 84 ? 23.557 22.146 3.693 1.00 71.25 84 PRO A O 1
ATOM 676 N N . ALA A 1 85 ? 25.709 22.843 3.557 1.00 67.56 85 ALA A N 1
ATOM 677 C CA . ALA A 1 85 ? 26.107 22.604 4.953 1.00 67.56 85 ALA A CA 1
ATOM 678 C C . ALA A 1 85 ? 25.158 23.229 5.996 1.00 67.56 85 ALA A C 1
ATOM 680 O O . ALA A 1 85 ? 25.139 22.829 7.153 1.00 67.56 85 ALA A O 1
ATOM 681 N N . GLU A 1 86 ? 24.333 24.181 5.571 1.00 65.88 86 GLU A N 1
ATOM 682 C CA . GLU A 1 86 ? 23.324 24.877 6.368 1.00 65.88 86 GLU A CA 1
ATOM 683 C C . GLU A 1 86 ? 22.073 24.023 6.681 1.00 65.88 86 GLU A C 1
ATOM 685 O O . GLU A 1 86 ? 21.170 24.508 7.357 1.00 65.88 86 GLU A O 1
ATOM 690 N N . LYS A 1 87 ? 21.973 22.778 6.179 1.00 55.91 87 LYS A N 1
ATOM 691 C CA . LYS A 1 87 ? 20.774 21.917 6.315 1.00 55.91 87 LYS A CA 1
ATOM 692 C C . LYS A 1 87 ? 20.982 20.571 7.017 1.00 55.91 87 LYS A C 1
ATOM 694 O O . LYS A 1 87 ? 20.109 19.709 6.937 1.00 55.91 87 LYS A O 1
ATOM 699 N N . THR A 1 88 ? 22.097 20.375 7.707 1.00 55.16 88 THR A N 1
ATOM 700 C CA . THR A 1 88 ? 22.274 19.237 8.622 1.00 55.16 88 THR A CA 1
ATOM 701 C C . THR A 1 88 ? 22.174 19.743 10.057 1.00 55.16 88 THR A C 1
ATOM 703 O O . THR A 1 88 ? 23.084 20.426 10.518 1.00 55.16 88 THR A O 1
ATOM 706 N N . GLU A 1 89 ? 21.060 19.454 10.737 1.00 58.75 89 GLU A N 1
ATOM 707 C CA . GLU A 1 89 ? 20.962 19.609 12.194 1.00 58.75 89 GLU A CA 1
ATOM 708 C C . GLU A 1 89 ? 21.843 18.549 12.873 1.00 58.75 89 GLU A C 1
ATOM 710 O O . GLU A 1 89 ? 21.865 17.389 12.449 1.00 58.75 89 GLU A O 1
ATOM 715 N N . SER A 1 90 ? 22.606 18.998 13.872 1.00 50.91 90 SER A N 1
ATOM 716 C CA . SER A 1 90 ? 23.483 18.194 14.732 1.00 50.91 90 SER A CA 1
ATOM 717 C C . SER A 1 90 ? 22.714 17.362 15.750 1.00 50.91 90 SER A C 1
ATOM 719 O O . SER A 1 90 ? 21.691 17.869 16.261 1.00 50.91 90 SER 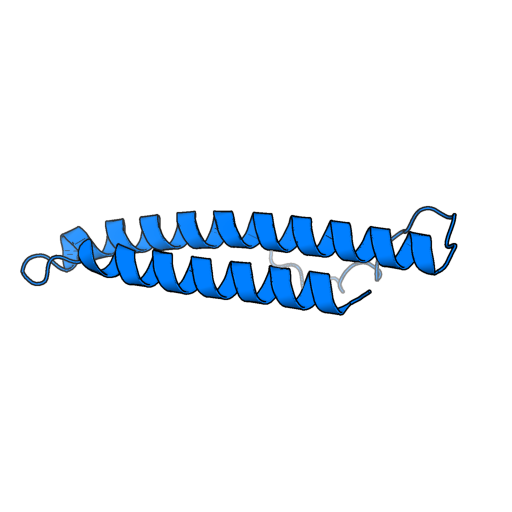A O 1
#

Sequence (90 aa):
GVARWRRAQRGLTRLLSRDVRRLRRLILPQRLQESVPDWIEAVRAVVDDYADASVELAADFYDAERVAARVTGRFTVPLVGPPPAEKTES

Secondary structure (DSSP, 8-state):
-THHHHHHHHHHHHHHHHHHHHHGGG--GGGHHHHHHHHHHHHHHHHHHHHHHHHHHHHHHHHHHHHHTT--SPP----PPPPPGGG---

Radius of gyration: 20.14 Å; chains: 1; bounding box: 42×30×50 Å